Protein AF-T1A1T2-F1 (afdb_monomer)

Foldseek 3Di:
DDDDVVVVVVVVVVVVVVVVVVVVVVVVVVVVVVVVVVLVVVVVVVVVCQVVLVVLVVVLVPDDPPDPVSVVSVVVSVVVVVVVVVQQKDWDDDAFFDDPVQDDDPDDDDDPDDPRTDPDDPGIWMARHPRTD

Solvent-accessible surface area (backbone atoms only — not comparable to full-atom values): 8045 Å² total; per-residue (Å²): 144,74,84,53,72,68,56,54,52,49,52,51,49,51,52,50,52,48,50,51,52,52,49,52,53,46,53,55,49,52,54,50,51,52,51,51,52,52,51,51,56,51,41,57,54,51,53,69,44,46,66,56,50,54,50,49,53,53,52,58,74,72,47,64,70,88,40,72,66,45,50,53,52,52,50,51,51,52,52,52,52,50,53,42,40,76,73,38,44,40,74,54,88,84,75,60,63,69,47,83,91,79,54,82,84,88,79,88,76,94,65,96,64,65,91,60,54,63,88,76,80,92,68,85,44,37,26,40,75,91,45,77,87

Sequence (133 aa):
EEDSPEKEIADLKDRMLRLAAEFDNYKKRVAKDLNASSDKGKAEIIAKLLPVIDEFELAISNMDIKQEHAKGISLIYSNFISTLKSAGLRALEVSGRYDPYKQEILLAEESNEEDGTILEVVRKGYAFNEIIA

Radius of gyration: 26.89 Å; Cα contacts (8 Å, |Δi|>4): 58; chains: 1; bounding box: 67×21×90 Å

InterPro domains:
  IPR000740 GrpE nucleotide exchange factor [PF01025] (6-130)
  IPR000740 GrpE nucleotide exchange factor [PR00773] (17-33)
  IPR000740 GrpE nucleotide exchange factor [PR00773] (45-60)
  IPR000740 GrpE nucleotide exchange factor [PR00773] (95-110)
  IPR000740 GrpE nucleotide exchange factor [PR00773] (121-133)
  IPR000740 GrpE nucleotide exchange factor [PTHR21237] (5-130)
  IPR009012 GrpE nucleotide exchange factor, head [G3DSA:2.30.22.10] (88-132)
  IPR013805 GrpE nucleotide exchange factor, coiled-coil [G3DSA:3.90.20.20] (1-86)
  IPR013805 GrpE nucleotide exchange factor, coiled-coil [SSF58014] (3-88)

Secondary structure (DSSP, 8-state):
----HHHHHHHHHHHHHHHHHHHHHHHHHHHHHHHHHHHHHHHHHHHHHHHHHHHHHHHHHTS-TTSHHHHHHHHHHHHHHHHHHHHTEEEPP--SB--TTT---S-----SSPTTB----SS--EEETTEE-

Mean predicted aligned error: 8.39 Å

Structure (mmCIF, N/CA/C/O backbone):
data_AF-T1A1T2-F1
#
_entry.id   AF-T1A1T2-F1
#
loop_
_atom_site.group_PDB
_atom_site.id
_atom_site.type_symbol
_atom_site.label_atom_id
_atom_site.label_alt_id
_atom_site.label_comp_id
_atom_site.label_asym_id
_atom_site.label_entity_id
_atom_site.label_seq_id
_atom_site.pdbx_PDB_ins_code
_atom_site.Cartn_x
_atom_site.Cartn_y
_atom_site.Cartn_z
_atom_site.occupancy
_atom_site.B_iso_or_equiv
_atom_site.auth_seq_id
_atom_site.auth_comp_id
_atom_site.auth_asym_id
_atom_site.auth_atom_id
_atom_site.pdbx_PDB_model_num
ATOM 1 N N . GLU A 1 1 ? 28.357 -7.219 -59.060 1.00 44.94 1 GLU A N 1
ATOM 2 C CA . GLU A 1 1 ? 28.028 -5.981 -58.324 1.00 44.94 1 GLU A CA 1
ATOM 3 C C . GLU A 1 1 ? 27.802 -6.375 -56.872 1.00 44.94 1 GLU A C 1
ATOM 5 O O . GLU A 1 1 ? 26.676 -6.490 -56.413 1.00 44.94 1 GLU A O 1
ATOM 10 N N . GLU A 1 2 ? 28.895 -6.721 -56.200 1.00 49.88 2 GLU A N 1
ATOM 11 C CA . GLU A 1 2 ? 28.928 -7.227 -54.825 1.00 49.88 2 GLU A CA 1
ATOM 12 C C . GLU A 1 2 ? 29.619 -6.165 -53.963 1.00 49.88 2 GLU A C 1
ATOM 14 O O . GLU A 1 2 ? 30.566 -5.538 -54.435 1.00 49.88 2 GLU A O 1
ATOM 19 N N . ASP A 1 3 ? 29.067 -5.915 -52.775 1.00 64.12 3 ASP A N 1
ATOM 20 C CA . ASP A 1 3 ? 29.616 -5.136 -51.654 1.00 64.12 3 ASP A CA 1
ATOM 21 C C . ASP A 1 3 ? 30.643 -4.038 -51.985 1.00 64.12 3 ASP A C 1
ATOM 23 O O . ASP A 1 3 ? 31.858 -4.230 -51.935 1.00 64.12 3 ASP A O 1
ATOM 27 N N . SER A 1 4 ? 30.147 -2.816 -52.244 1.00 81.56 4 SER A N 1
ATOM 28 C CA . SER A 1 4 ? 30.992 -1.631 -52.041 1.00 81.56 4 SER A CA 1
ATOM 29 C C . SER A 1 4 ? 31.262 -1.492 -50.535 1.00 81.56 4 SER A C 1
ATOM 31 O O . SER A 1 4 ? 30.299 -1.543 -49.760 1.00 81.56 4 SER A O 1
ATOM 33 N N . PRO A 1 5 ? 32.508 -1.206 -50.113 1.00 82.38 5 PRO A N 1
ATOM 34 C CA . PRO A 1 5 ? 32.843 -0.888 -48.723 1.00 82.38 5 PRO A CA 1
ATOM 35 C C . PRO A 1 5 ? 31.921 0.171 -48.096 1.00 82.38 5 PRO A C 1
ATOM 37 O O . PRO A 1 5 ? 31.671 0.168 -46.895 1.00 82.38 5 PRO A O 1
ATOM 40 N N . GLU A 1 6 ? 31.368 1.078 -48.905 1.00 88.81 6 GLU A N 1
ATOM 41 C CA . GLU A 1 6 ? 30.450 2.125 -48.448 1.00 88.81 6 GLU A CA 1
ATOM 42 C C . GLU A 1 6 ? 29.084 1.567 -48.022 1.00 88.81 6 GLU A C 1
ATOM 44 O O . GLU A 1 6 ? 28.497 2.072 -47.062 1.00 88.81 6 GLU A O 1
ATOM 49 N N . LYS A 1 7 ? 28.590 0.518 -48.701 1.00 90.38 7 LYS A N 1
ATOM 50 C CA . LYS A 1 7 ? 27.348 -0.177 -48.329 1.00 90.38 7 LYS A CA 1
ATOM 51 C C . LYS A 1 7 ? 27.530 -0.966 -47.039 1.00 90.38 7 LYS A C 1
ATOM 53 O O . LYS A 1 7 ? 26.706 -0.825 -46.142 1.00 90.38 7 LYS A O 1
ATOM 58 N N . GLU A 1 8 ? 28.634 -1.699 -46.898 1.00 89.50 8 GLU A N 1
ATOM 59 C CA . GLU A 1 8 ? 28.945 -2.410 -45.651 1.00 89.50 8 GLU A CA 1
ATOM 60 C C . GLU A 1 8 ? 29.049 -1.444 -44.462 1.00 89.50 8 GLU A C 1
ATOM 62 O O . GLU A 1 8 ? 28.485 -1.692 -43.395 1.00 89.50 8 GLU A O 1
ATOM 67 N N . ILE A 1 9 ? 29.712 -0.296 -44.646 1.00 92.12 9 ILE A N 1
ATOM 68 C CA . ILE A 1 9 ? 29.811 0.742 -43.612 1.00 92.12 9 ILE A CA 1
ATOM 69 C C . ILE A 1 9 ? 28.430 1.313 -43.262 1.00 92.12 9 ILE A C 1
ATOM 71 O O . ILE A 1 9 ? 28.161 1.574 -42.086 1.00 92.12 9 ILE A O 1
ATOM 75 N N . ALA A 1 10 ? 27.561 1.540 -44.249 1.00 92.81 10 ALA A N 1
ATOM 76 C CA . ALA A 1 10 ? 26.209 2.042 -44.014 1.00 92.81 10 ALA A CA 1
ATOM 77 C C . ALA A 1 10 ? 25.348 1.027 -43.241 1.00 92.81 10 ALA A C 1
ATOM 79 O O . ALA A 1 10 ? 24.724 1.398 -42.245 1.00 92.81 10 ALA A O 1
ATOM 80 N N . ASP A 1 11 ? 25.390 -0.248 -43.627 1.00 93.56 11 ASP A N 1
ATOM 81 C CA . ASP A 1 11 ? 24.661 -1.330 -42.962 1.00 93.56 11 ASP A CA 1
ATOM 82 C C . ASP A 1 11 ? 25.153 -1.551 -41.527 1.00 93.56 11 ASP A C 1
ATOM 84 O O . ASP A 1 11 ? 24.352 -1.725 -40.604 1.00 93.56 11 ASP A O 1
ATOM 88 N N . LEU A 1 12 ? 26.470 -1.498 -41.302 1.00 94.19 12 LEU A N 1
ATOM 89 C CA . LEU A 1 12 ? 27.044 -1.565 -39.959 1.00 94.19 12 LEU A CA 1
ATOM 90 C C . LEU A 1 12 ? 26.594 -0.379 -39.100 1.00 94.19 12 LEU A C 1
ATOM 92 O O . LEU A 1 12 ? 26.229 -0.580 -37.942 1.00 94.19 12 LEU A O 1
ATOM 96 N N . LYS A 1 13 ? 26.554 0.841 -39.652 1.00 94.25 13 LYS A N 1
ATOM 97 C CA . LYS A 1 13 ? 26.051 2.023 -38.933 1.00 94.25 13 LYS A CA 1
ATOM 98 C C . LYS A 1 13 ? 24.573 1.893 -38.569 1.00 94.25 13 LYS A C 1
ATOM 100 O O . LYS A 1 13 ? 24.227 2.204 -37.431 1.00 94.25 13 LYS A O 1
ATOM 105 N N . ASP A 1 14 ? 23.720 1.409 -39.474 1.00 95.69 14 ASP A N 1
ATOM 106 C CA . ASP A 1 14 ? 22.297 1.176 -39.172 1.00 95.69 14 ASP A CA 1
ATOM 107 C C . ASP A 1 14 ? 22.127 0.132 -38.063 1.00 95.69 14 ASP A C 1
ATOM 109 O O . ASP A 1 14 ? 21.413 0.361 -37.084 1.00 95.69 14 ASP A O 1
ATOM 113 N N . ARG A 1 15 ? 22.863 -0.985 -38.149 1.00 95.12 15 ARG A N 1
ATOM 114 C CA . ARG A 1 15 ? 22.868 -2.017 -37.101 1.00 95.12 15 ARG A CA 1
ATOM 115 C C . ARG A 1 15 ? 23.332 -1.463 -35.760 1.00 95.12 15 ARG A C 1
ATOM 117 O O . ARG A 1 15 ? 22.718 -1.766 -34.741 1.00 95.12 15 ARG A O 1
ATOM 124 N N . MET A 1 16 ? 24.377 -0.634 -35.743 1.00 95.75 16 MET A N 1
ATOM 125 C CA . MET A 1 16 ? 24.867 0.003 -34.518 1.00 95.75 16 MET A CA 1
ATOM 126 C C . MET A 1 16 ? 23.843 0.977 -33.926 1.00 95.75 16 MET A C 1
ATOM 128 O O . MET A 1 16 ? 23.635 0.966 -32.714 1.00 95.75 16 MET A O 1
ATOM 132 N N . LEU A 1 17 ? 23.173 1.784 -34.755 1.00 95.88 17 LEU A N 1
ATOM 133 C CA . LEU A 1 17 ? 22.114 2.695 -34.306 1.00 95.88 17 LEU A CA 1
ATOM 134 C C . LEU A 1 17 ? 20.924 1.928 -33.724 1.00 95.88 17 LEU A C 1
ATOM 136 O O . LEU A 1 17 ? 20.421 2.282 -32.656 1.00 95.88 17 LEU A O 1
ATOM 140 N N . ARG A 1 18 ? 20.510 0.845 -34.386 1.00 96.44 18 ARG A N 1
ATOM 141 C CA . ARG A 1 18 ? 19.435 -0.028 -33.909 1.00 96.44 18 ARG A CA 1
ATOM 142 C C . ARG A 1 18 ? 19.799 -0.702 -32.592 1.00 96.44 18 ARG A C 1
ATOM 144 O O . ARG A 1 18 ? 19.014 -0.645 -31.653 1.00 96.44 18 ARG A O 1
ATOM 151 N N . LEU A 1 19 ? 21.010 -1.250 -32.489 1.00 96.81 19 LEU A N 1
ATOM 152 C CA . LEU A 1 19 ? 21.505 -1.868 -31.260 1.00 96.81 19 LEU A CA 1
ATOM 153 C C . LEU A 1 19 ? 21.581 -0.853 -30.111 1.00 96.81 19 LEU A C 1
ATOM 155 O O . LEU A 1 19 ? 21.215 -1.173 -28.982 1.00 96.81 19 LEU A O 1
ATOM 159 N N . ALA A 1 20 ? 22.002 0.384 -30.386 1.00 96.06 20 ALA A N 1
ATOM 160 C CA . ALA A 1 20 ? 22.011 1.452 -29.391 1.00 96.06 20 ALA A CA 1
ATOM 161 C C . ALA A 1 20 ? 20.592 1.785 -28.895 1.00 96.06 20 ALA A C 1
ATOM 163 O O . ALA A 1 20 ? 20.384 1.938 -27.689 1.00 96.06 20 ALA A O 1
ATOM 164 N N . ALA A 1 21 ? 19.610 1.846 -29.800 1.00 97.12 21 ALA A N 1
ATOM 165 C CA . ALA A 1 21 ? 18.209 2.068 -29.447 1.00 97.12 21 ALA A CA 1
ATOM 166 C C . ALA A 1 21 ? 17.615 0.893 -28.646 1.00 97.12 21 ALA A C 1
ATOM 168 O O . ALA A 1 21 ? 16.949 1.104 -27.631 1.00 97.12 21 ALA A O 1
ATOM 169 N N . GLU A 1 22 ? 17.889 -0.348 -29.052 1.00 97.00 22 GLU A N 1
ATOM 170 C CA . GLU A 1 22 ? 17.480 -1.553 -28.321 1.00 97.00 22 GLU A CA 1
ATOM 171 C C . GLU A 1 22 ? 18.094 -1.599 -26.921 1.00 97.00 22 GLU A C 1
ATOM 173 O O . GLU A 1 22 ? 17.399 -1.910 -25.951 1.00 97.00 22 GLU A O 1
ATOM 178 N N . PHE A 1 23 ? 19.366 -1.221 -26.790 1.00 97.00 23 PHE A N 1
ATOM 179 C CA . PHE A 1 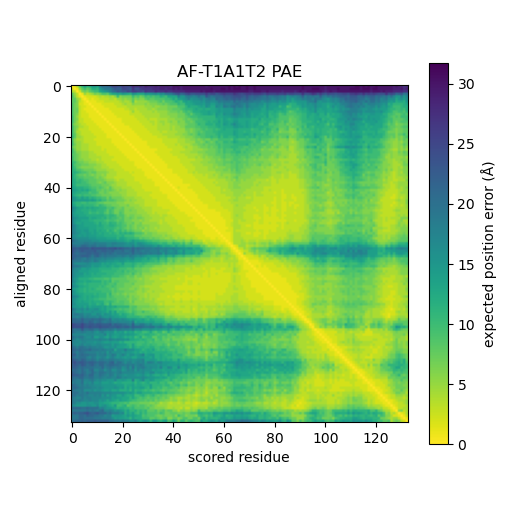23 ? 20.045 -1.144 -25.503 1.00 97.00 23 PHE A CA 1
ATOM 180 C C . PHE A 1 23 ? 19.450 -0.060 -24.597 1.00 97.00 23 PHE A C 1
ATOM 182 O O . PHE A 1 23 ? 19.295 -0.276 -23.393 1.00 97.00 23 PHE A O 1
ATOM 189 N N . ASP A 1 24 ? 19.067 1.096 -25.146 1.00 97.38 24 ASP A N 1
ATOM 190 C CA . ASP A 1 24 ? 18.392 2.135 -24.366 1.00 97.38 24 ASP A CA 1
ATOM 191 C C . ASP A 1 24 ? 17.018 1.680 -23.855 1.00 97.38 24 ASP A C 1
ATOM 193 O O . ASP A 1 24 ? 16.703 1.834 -22.671 1.00 97.38 24 ASP A O 1
ATOM 197 N N . ASN A 1 25 ? 16.240 1.021 -24.716 1.00 97.44 25 ASN A N 1
ATOM 198 C CA . ASN A 1 25 ? 14.962 0.421 -24.339 1.00 97.44 25 ASN A CA 1
ATOM 199 C C . ASN A 1 25 ? 15.133 -0.684 -23.289 1.00 97.44 25 ASN A C 1
ATOM 201 O O . ASN A 1 25 ? 14.361 -0.754 -22.331 1.00 97.44 25 ASN A O 1
ATOM 205 N N . TYR A 1 26 ? 16.161 -1.523 -23.430 1.00 97.12 26 TYR A N 1
ATOM 206 C CA . TYR A 1 26 ? 16.499 -2.551 -22.451 1.00 97.12 26 TYR A CA 1
ATOM 207 C C . TYR A 1 26 ? 16.814 -1.942 -21.083 1.00 97.12 26 TYR A C 1
ATOM 209 O O . TYR A 1 26 ? 16.207 -2.347 -2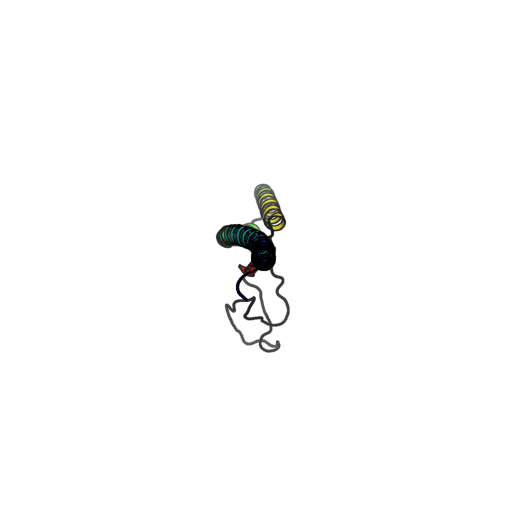0.094 1.00 97.12 26 TYR A O 1
ATOM 217 N N . LYS A 1 27 ? 17.686 -0.926 -21.011 1.00 97.31 27 LYS A N 1
ATOM 218 C CA . LYS A 1 27 ? 18.011 -0.241 -19.746 1.00 97.31 27 LYS A CA 1
ATOM 219 C C . LYS A 1 27 ? 16.766 0.332 -19.067 1.00 97.31 27 LYS A C 1
ATOM 221 O O . LYS A 1 27 ? 16.590 0.145 -17.865 1.00 97.31 27 LYS A O 1
ATOM 226 N N . LYS A 1 28 ? 15.889 0.997 -19.829 1.00 96.50 28 LYS A N 1
ATOM 227 C CA . LYS A 1 28 ? 14.619 1.539 -19.315 1.00 96.50 28 LYS A CA 1
ATOM 228 C C . LYS A 1 28 ? 13.720 0.438 -18.752 1.00 96.50 28 LYS A C 1
ATOM 230 O O . LYS A 1 28 ? 13.158 0.606 -17.672 1.00 96.50 28 LYS A O 1
ATOM 235 N N . ARG A 1 29 ? 13.614 -0.694 -19.456 1.00 96.56 29 ARG A N 1
ATOM 236 C CA . ARG A 1 29 ? 12.837 -1.855 -19.004 1.00 96.56 29 ARG A CA 1
ATOM 237 C C . ARG A 1 29 ? 13.408 -2.452 -17.719 1.00 96.56 29 ARG A C 1
ATOM 239 O O . ARG A 1 29 ? 12.671 -2.591 -16.755 1.00 96.56 29 ARG A O 1
ATOM 246 N N . VAL A 1 30 ? 14.716 -2.699 -17.666 1.00 97.12 30 VAL A N 1
ATOM 247 C CA . VAL A 1 30 ? 15.383 -3.242 -16.471 1.00 97.12 30 VAL A CA 1
ATOM 248 C C . VAL A 1 30 ? 15.186 -2.338 -15.254 1.00 97.12 30 VAL A C 1
ATOM 250 O O . VAL A 1 30 ? 14.890 -2.829 -14.169 1.00 97.12 30 VAL A O 1
ATOM 253 N N . ALA A 1 31 ? 15.296 -1.017 -15.423 1.00 95.00 31 ALA A N 1
ATOM 254 C CA . ALA A 1 31 ? 15.046 -0.075 -14.333 1.00 95.00 31 ALA A CA 1
ATOM 255 C C . ALA A 1 31 ? 13.594 -0.150 -13.824 1.00 95.00 31 ALA A C 1
ATOM 257 O O . ALA A 1 31 ? 13.360 -0.130 -12.616 1.00 95.00 31 ALA A O 1
ATOM 258 N N . LYS A 1 32 ? 12.619 -0.278 -14.734 1.00 94.38 32 LYS A N 1
ATOM 259 C CA . LYS A 1 32 ? 11.207 -0.455 -14.374 1.00 94.38 32 LYS A CA 1
ATOM 260 C C . LYS A 1 32 ? 10.978 -1.768 -13.621 1.00 94.38 32 LYS A C 1
ATOM 262 O O . LYS A 1 32 ? 10.315 -1.755 -12.587 1.00 94.38 32 LYS A O 1
ATOM 267 N N . ASP A 1 33 ? 11.546 -2.866 -14.107 1.00 93.94 33 ASP A N 1
ATOM 268 C CA . ASP A 1 33 ? 11.382 -4.194 -13.509 1.00 93.94 33 ASP A CA 1
ATOM 269 C C . ASP A 1 33 ? 12.013 -4.262 -12.110 1.00 93.94 33 ASP A C 1
ATOM 271 O O . ASP A 1 33 ? 11.427 -4.830 -11.189 1.00 93.94 33 ASP A O 1
ATOM 275 N N . LEU A 1 34 ? 13.167 -3.614 -11.914 1.00 94.81 34 LEU A N 1
ATOM 276 C CA . LEU A 1 34 ? 13.815 -3.511 -10.605 1.00 94.81 34 LEU A CA 1
ATOM 277 C C . LEU A 1 34 ? 12.937 -2.759 -9.594 1.00 94.81 34 LEU A C 1
ATOM 279 O O . LEU A 1 34 ? 12.761 -3.221 -8.465 1.00 94.81 34 LEU A O 1
ATOM 283 N N . ASN A 1 35 ? 12.352 -1.631 -10.005 1.00 90.50 35 ASN A N 1
ATOM 284 C CA . ASN A 1 35 ? 11.437 -0.865 -9.158 1.00 90.50 35 ASN A CA 1
ATOM 285 C C . ASN A 1 35 ? 10.179 -1.676 -8.820 1.00 90.50 35 ASN A C 1
ATOM 287 O O . ASN A 1 35 ? 9.801 -1.757 -7.653 1.00 90.50 35 ASN A O 1
ATOM 291 N N . ALA A 1 36 ? 9.583 -2.344 -9.812 1.00 89.44 36 ALA A N 1
ATOM 292 C CA . ALA A 1 36 ? 8.419 -3.203 -9.604 1.00 89.44 36 ALA A CA 1
ATOM 293 C C . ALA A 1 36 ? 8.722 -4.363 -8.641 1.00 89.44 36 ALA A C 1
ATOM 295 O O . ALA A 1 36 ? 7.922 -4.665 -7.757 1.00 89.44 36 ALA A O 1
ATOM 296 N N . SER A 1 37 ? 9.901 -4.983 -8.759 1.00 91.12 37 SER A N 1
ATOM 297 C CA . SER A 1 37 ? 10.341 -6.031 -7.836 1.00 91.12 37 SER A CA 1
ATOM 298 C C . SER A 1 37 ? 10.534 -5.503 -6.413 1.00 91.12 37 SER A C 1
ATOM 300 O O . SER A 1 37 ? 10.189 -6.196 -5.456 1.00 91.12 37 SER A O 1
ATOM 302 N N . SER A 1 38 ? 11.079 -4.291 -6.259 1.00 90.19 38 SER A N 1
ATOM 303 C CA . SER A 1 38 ? 11.232 -3.651 -4.948 1.00 90.19 38 SER A CA 1
ATOM 304 C C . SER A 1 38 ? 9.875 -3.388 -4.298 1.00 90.19 38 SER A C 1
ATOM 306 O O . SER A 1 38 ? 9.675 -3.727 -3.132 1.00 90.19 38 SER A O 1
ATOM 308 N N . ASP A 1 39 ? 8.927 -2.838 -5.053 1.00 88.06 39 ASP A N 1
ATOM 309 C CA . ASP A 1 39 ? 7.592 -2.531 -4.544 1.00 88.06 39 ASP A CA 1
ATOM 310 C C . ASP A 1 39 ? 6.796 -3.790 -4.208 1.00 88.06 39 ASP A C 1
ATOM 312 O O . ASP A 1 39 ? 6.129 -3.824 -3.176 1.00 88.06 39 ASP A O 1
ATOM 316 N N . LYS A 1 40 ? 6.944 -4.860 -4.996 1.00 89.12 40 LYS A N 1
ATOM 317 C CA . LYS A 1 40 ? 6.367 -6.166 -4.668 1.00 89.12 40 LYS A CA 1
ATOM 318 C C . LYS A 1 40 ? 6.901 -6.707 -3.339 1.00 89.12 40 LYS A C 1
ATOM 320 O O 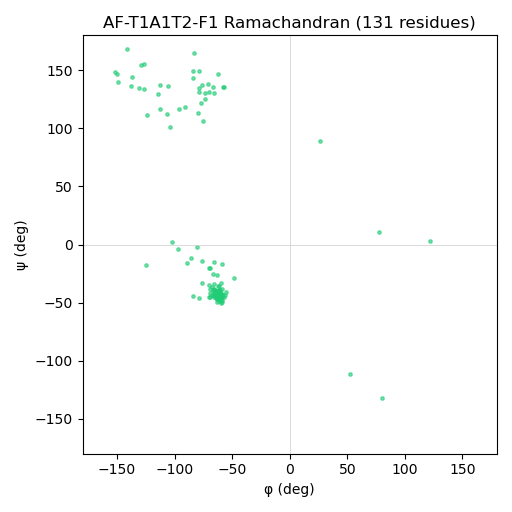. LYS A 1 40 ? 6.115 -7.132 -2.500 1.00 89.12 40 LYS A O 1
ATOM 325 N N . GLY A 1 41 ? 8.214 -6.638 -3.110 1.00 90.06 41 GLY A N 1
ATOM 326 C CA . GLY A 1 41 ? 8.810 -7.074 -1.842 1.00 90.06 41 GLY A CA 1
ATOM 327 C C . GLY A 1 41 ? 8.307 -6.271 -0.636 1.00 90.06 41 GLY A C 1
ATOM 328 O O . GLY A 1 41 ? 8.023 -6.841 0.416 1.00 90.06 41 GLY A O 1
ATOM 329 N N . LYS A 1 42 ? 8.132 -4.950 -0.786 1.00 89.69 42 LYS A N 1
ATOM 330 C CA . LYS A 1 42 ? 7.526 -4.105 0.259 1.00 89.69 42 LYS A CA 1
ATOM 331 C C . LYS A 1 42 ? 6.067 -4.487 0.514 1.00 89.69 42 LYS A C 1
ATOM 333 O O . LYS A 1 42 ? 5.683 -4.622 1.674 1.00 89.69 42 LYS A O 1
ATOM 338 N N . ALA A 1 43 ? 5.284 -4.696 -0.546 1.00 88.00 43 ALA A N 1
ATOM 339 C CA . ALA A 1 43 ? 3.889 -5.116 -0.442 1.00 88.00 43 ALA A CA 1
ATOM 340 C C . ALA A 1 43 ? 3.757 -6.449 0.308 1.00 88.00 43 ALA A C 1
ATOM 342 O O . ALA A 1 43 ? 2.932 -6.555 1.208 1.00 88.00 43 ALA A O 1
ATOM 343 N N . GLU A 1 44 ? 4.616 -7.432 0.018 1.00 89.94 44 GLU A N 1
ATOM 344 C CA . GLU A 1 44 ? 4.629 -8.726 0.715 1.00 89.94 44 GLU A CA 1
ATOM 345 C C . GLU A 1 44 ? 4.904 -8.589 2.220 1.00 89.94 44 GLU A C 1
ATOM 347 O O . GLU A 1 44 ? 4.297 -9.291 3.030 1.00 89.94 44 GLU A O 1
ATOM 352 N N . ILE A 1 45 ? 5.811 -7.691 2.616 1.00 90.50 45 ILE A N 1
ATOM 353 C CA . ILE A 1 45 ? 6.093 -7.427 4.034 1.00 90.50 45 ILE A CA 1
ATOM 354 C C . ILE A 1 45 ? 4.899 -6.736 4.693 1.00 90.50 45 ILE A C 1
ATOM 356 O O . ILE A 1 45 ? 4.495 -7.131 5.783 1.00 90.50 45 ILE A O 1
ATOM 360 N N . ILE A 1 46 ? 4.318 -5.730 4.039 1.00 89.38 46 ILE A N 1
ATOM 361 C CA . ILE A 1 46 ? 3.183 -4.981 4.589 1.00 89.38 46 ILE A CA 1
ATOM 362 C C . ILE A 1 46 ? 1.948 -5.870 4.721 1.00 89.38 46 ILE A C 1
ATOM 364 O O . ILE A 1 46 ? 1.306 -5.831 5.764 1.00 89.38 46 ILE A O 1
ATOM 368 N N . ALA A 1 47 ? 1.674 -6.733 3.740 1.00 87.06 47 ALA A N 1
ATOM 369 C CA . ALA A 1 47 ? 0.597 -7.718 3.807 1.00 87.06 47 ALA A CA 1
ATOM 370 C C . ALA A 1 47 ? 0.720 -8.610 5.056 1.00 87.06 47 ALA A C 1
ATOM 372 O O . ALA A 1 47 ? -0.259 -8.848 5.757 1.00 87.06 47 ALA A O 1
ATOM 373 N N . LYS A 1 48 ? 1.942 -9.036 5.404 1.00 90.38 48 LYS A N 1
ATOM 374 C CA . LYS A 1 48 ? 2.209 -9.815 6.627 1.00 90.38 48 LYS A CA 1
ATOM 375 C C . LYS A 1 48 ? 2.037 -9.016 7.921 1.00 90.38 48 LYS A C 1
ATOM 377 O O . LYS A 1 48 ? 1.888 -9.623 8.977 1.00 90.38 48 LYS A O 1
ATOM 382 N N . LEU A 1 49 ? 2.074 -7.685 7.858 1.00 90.69 49 LEU A N 1
ATOM 383 C CA . LEU A 1 49 ? 1.837 -6.801 9.001 1.00 90.69 49 LEU A CA 1
ATOM 384 C C . LEU A 1 49 ? 0.356 -6.433 9.172 1.00 90.69 49 LEU A C 1
ATOM 386 O O . LEU A 1 49 ? -0.006 -5.972 10.252 1.00 90.69 49 LEU A O 1
ATOM 390 N N . LEU A 1 50 ? -0.502 -6.646 8.165 1.00 88.94 50 LEU A N 1
ATOM 391 C CA . LEU A 1 50 ? -1.934 -6.330 8.259 1.00 88.94 50 LEU A CA 1
ATOM 392 C C . LEU A 1 50 ? -2.636 -7.032 9.436 1.00 88.94 50 LEU A C 1
ATOM 394 O O . LEU A 1 50 ? -3.337 -6.342 10.169 1.00 88.94 50 LEU A O 1
ATOM 398 N N . PRO A 1 51 ? -2.397 -8.328 9.727 1.00 89.56 51 PRO A N 1
ATOM 399 C CA . PRO A 1 51 ? -3.002 -8.965 10.899 1.00 89.56 51 PRO A CA 1
ATOM 400 C C . PRO A 1 51 ? -2.619 -8.280 12.218 1.00 89.56 51 PRO A C 1
ATOM 402 O O . PRO A 1 51 ? -3.430 -8.185 13.129 1.00 89.56 51 PRO A O 1
ATOM 405 N N . VAL A 1 52 ? -1.398 -7.742 12.307 1.00 91.00 52 VAL A N 1
ATOM 406 C CA . VAL A 1 52 ? -0.935 -7.008 13.493 1.00 91.00 52 VAL A CA 1
ATOM 407 C C . VAL A 1 52 ? -1.673 -5.674 13.619 1.00 91.00 52 VAL A C 1
ATOM 409 O O . VAL A 1 52 ? -2.024 -5.267 14.722 1.00 91.00 52 VAL A O 1
ATOM 412 N N . ILE A 1 53 ? -1.937 -4.995 12.498 1.00 89.62 53 ILE A N 1
ATOM 413 C CA . ILE A 1 53 ? -2.771 -3.784 12.470 1.00 89.62 53 ILE A CA 1
ATOM 414 C C . ILE A 1 53 ? -4.178 -4.107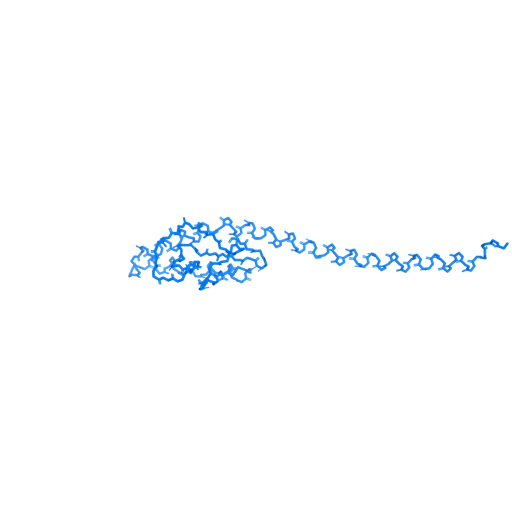 12.976 1.00 89.62 53 ILE A C 1
ATOM 416 O O . ILE A 1 53 ? -4.668 -3.399 13.854 1.00 89.62 53 ILE A O 1
ATOM 420 N N . ASP A 1 54 ? -4.786 -5.187 12.483 1.00 88.25 54 ASP A N 1
ATOM 421 C CA . ASP A 1 54 ? -6.118 -5.624 12.910 1.00 88.25 54 ASP A CA 1
ATOM 422 C C . ASP A 1 54 ? -6.158 -5.913 14.420 1.00 88.25 54 ASP A C 1
ATOM 424 O O . ASP A 1 54 ? -7.075 -5.480 15.119 1.00 88.25 54 ASP A O 1
ATOM 428 N N . GLU A 1 55 ? -5.136 -6.591 14.953 1.00 89.44 55 GLU A N 1
ATOM 429 C CA . GLU A 1 55 ? -4.999 -6.852 16.390 1.00 89.44 55 GLU A CA 1
ATOM 430 C C . GLU A 1 55 ? -4.857 -5.559 17.206 1.00 89.44 55 GLU A C 1
ATOM 432 O O . GLU A 1 55 ? -5.462 -5.440 18.275 1.00 89.44 55 GLU A O 1
ATOM 437 N N . PHE A 1 56 ? -4.110 -4.566 16.708 1.00 90.31 56 PHE A N 1
ATOM 438 C CA . PHE A 1 56 ? -4.030 -3.246 17.339 1.00 90.31 56 PHE A CA 1
ATOM 439 C C . PHE A 1 56 ? -5.386 -2.542 17.353 1.00 90.31 56 PHE A C 1
ATOM 441 O O . PHE A 1 56 ? -5.775 -2.013 18.395 1.00 90.31 56 PHE A O 1
ATOM 448 N N . GLU A 1 57 ? -6.109 -2.529 16.231 1.00 87.88 57 GLU A N 1
ATOM 449 C CA . GLU A 1 57 ? -7.434 -1.907 16.150 1.00 87.88 57 GLU A CA 1
ATOM 450 C C . GLU A 1 57 ? -8.416 -2.579 17.116 1.00 87.88 57 GLU A C 1
ATOM 452 O O . GLU A 1 57 ? -9.103 -1.892 17.879 1.00 87.88 57 GLU A O 1
ATOM 457 N N . LEU A 1 58 ? -8.412 -3.915 17.162 1.00 88.06 58 LEU A N 1
ATOM 458 C CA . LEU A 1 58 ? -9.224 -4.686 18.096 1.00 88.06 58 LEU A CA 1
ATOM 459 C C . LEU A 1 58 ? -8.859 -4.363 19.549 1.00 88.06 58 LEU A C 1
ATOM 461 O O . LEU A 1 58 ? -9.744 -4.075 20.356 1.00 88.06 58 LEU A O 1
ATOM 465 N N . ALA A 1 59 ? -7.573 -4.368 19.898 1.00 88.69 59 ALA A N 1
ATOM 466 C CA . ALA A 1 59 ? -7.125 -4.076 21.254 1.00 88.69 59 ALA A CA 1
ATOM 467 C C . ALA A 1 59 ? -7.510 -2.652 21.684 1.00 88.69 59 ALA A C 1
ATOM 469 O O . ALA A 1 59 ? -8.061 -2.470 22.768 1.00 88.69 59 ALA A O 1
ATOM 470 N N . ILE A 1 60 ? -7.284 -1.653 20.825 1.00 87.81 60 ILE A N 1
ATOM 471 C CA . ILE A 1 60 ? -7.625 -0.249 21.098 1.00 87.81 60 ILE A CA 1
ATOM 472 C C . ILE A 1 60 ? -9.137 -0.078 21.274 1.00 87.81 60 ILE A C 1
ATOM 474 O O . ILE A 1 60 ? -9.554 0.631 22.187 1.00 87.81 60 ILE A O 1
ATOM 478 N N . SER A 1 61 ? -9.958 -0.754 20.461 1.00 86.62 61 SER A N 1
ATOM 479 C CA . SER A 1 61 ? -11.425 -0.679 20.566 1.00 86.62 61 SER A CA 1
ATOM 480 C C . SER A 1 61 ? -11.976 -1.210 21.898 1.00 86.62 61 SER A C 1
ATOM 482 O O . SER A 1 61 ? -13.029 -0.765 22.348 1.00 86.62 61 SER A O 1
ATOM 484 N N . ASN A 1 62 ? -11.244 -2.118 22.552 1.00 86.62 62 ASN A N 1
ATOM 485 C CA . ASN A 1 62 ? -11.620 -2.721 23.831 1.00 86.62 62 ASN A CA 1
ATOM 486 C C . ASN A 1 62 ? -10.959 -2.046 25.050 1.00 86.62 62 ASN A C 1
ATOM 488 O O . ASN A 1 62 ? -11.242 -2.423 26.188 1.00 86.62 62 ASN A O 1
ATOM 492 N N . MET A 1 63 ? -10.068 -1.069 24.850 1.00 86.69 63 MET A N 1
ATOM 493 C CA . MET A 1 63 ? -9.393 -0.372 25.949 1.00 86.69 63 MET A CA 1
ATOM 494 C C . MET A 1 63 ? -10.238 0.768 26.523 1.00 86.69 63 MET A C 1
ATOM 496 O O . MET A 1 63 ? -10.861 1.543 25.800 1.00 86.69 63 MET A O 1
ATOM 500 N N . ASP A 1 64 ? -10.163 0.954 27.845 1.00 84.88 64 ASP A N 1
ATOM 501 C CA . ASP A 1 64 ? -10.663 2.174 28.480 1.00 84.88 64 ASP A CA 1
ATOM 502 C C . ASP A 1 64 ? -9.687 3.336 28.231 1.00 84.88 64 ASP A C 1
ATOM 504 O O . ASP A 1 64 ? -8.617 3.432 28.840 1.00 84.88 64 ASP A O 1
ATOM 508 N N . ILE A 1 65 ? -10.086 4.252 27.346 1.00 75.00 65 ILE A N 1
ATOM 509 C CA . ILE A 1 65 ? -9.326 5.443 26.925 1.00 75.00 65 ILE A CA 1
ATOM 510 C C . ILE A 1 65 ? -8.989 6.375 28.107 1.00 75.00 65 ILE A C 1
ATOM 512 O O . ILE A 1 65 ? -8.094 7.223 28.009 1.00 75.00 65 ILE A O 1
ATOM 516 N N . LYS A 1 66 ? -9.673 6.232 29.252 1.00 77.25 66 LYS A N 1
ATOM 517 C CA . LYS A 1 66 ? -9.359 6.991 30.471 1.00 77.25 66 LYS A CA 1
ATOM 518 C C . LYS A 1 66 ? -8.035 6.568 31.107 1.00 77.25 66 LYS A C 1
ATOM 520 O O . LYS A 1 66 ? -7.467 7.357 31.861 1.00 77.25 66 LYS A O 1
ATOM 525 N N . GLN A 1 67 ? -7.525 5.377 30.794 1.00 84.50 67 GLN A N 1
ATOM 526 C CA . GLN A 1 67 ? -6.226 4.924 31.277 1.00 84.50 67 GLN A CA 1
ATOM 527 C C . GLN A 1 67 ? -5.085 5.545 30.463 1.00 84.50 67 GLN A C 1
ATOM 529 O O . GLN A 1 67 ? -5.104 5.576 29.233 1.00 84.50 67 GLN A O 1
ATOM 534 N N . GLU A 1 68 ? -4.049 6.023 31.149 1.00 81.94 68 GLU A N 1
ATOM 535 C CA . GLU A 1 68 ? -2.918 6.718 30.522 1.00 81.94 68 GLU A CA 1
ATOM 536 C C . GLU A 1 68 ? -2.156 5.825 29.525 1.00 81.94 68 GLU A C 1
ATOM 538 O O . GLU A 1 68 ? -1.775 6.273 28.441 1.00 81.94 68 GLU A O 1
ATOM 543 N N . HIS A 1 69 ? -2.039 4.528 29.823 1.00 82.50 69 HIS A N 1
ATOM 544 C CA . HIS A 1 69 ? -1.426 3.547 28.925 1.00 82.50 69 HIS A CA 1
ATOM 545 C C . HIS A 1 69 ? -2.185 3.391 27.595 1.00 82.50 69 HIS A C 1
ATOM 547 O O . HIS A 1 69 ? -1.550 3.262 26.548 1.00 82.50 69 HIS A O 1
ATOM 553 N N . ALA A 1 70 ? -3.522 3.485 27.599 1.00 86.12 70 ALA A N 1
ATOM 554 C CA . ALA A 1 70 ? -4.338 3.378 26.385 1.00 86.12 70 ALA A CA 1
ATOM 555 C C . ALA A 1 70 ? -4.081 4.543 25.411 1.00 86.12 70 ALA A C 1
ATOM 557 O O . ALA A 1 70 ? -4.059 4.353 24.191 1.00 86.12 70 ALA A O 1
ATOM 558 N N . LYS A 1 71 ? -3.797 5.742 25.941 1.00 85.69 71 LYS A N 1
ATOM 559 C CA . LYS A 1 71 ? -3.395 6.904 25.132 1.00 85.69 71 LYS A CA 1
ATOM 560 C C . LYS A 1 71 ? -2.026 6.699 24.490 1.00 85.69 71 LYS A C 1
ATOM 562 O O . LYS A 1 71 ? -1.861 6.997 23.309 1.00 85.69 71 LYS A O 1
ATOM 567 N N . GLY A 1 72 ? -1.064 6.164 25.244 1.00 88.88 72 GLY A N 1
ATOM 568 C CA . GLY A 1 72 ? 0.267 5.842 24.723 1.00 88.88 72 GLY A CA 1
ATOM 569 C C . GLY A 1 72 ? 0.210 4.827 23.579 1.00 88.88 72 GLY A C 1
ATOM 570 O O . GLY A 1 72 ? 0.801 5.052 22.525 1.00 88.88 72 GLY A O 1
ATOM 571 N N . ILE A 1 73 ? -0.571 3.756 23.748 1.00 89.56 73 ILE A N 1
ATOM 572 C CA . ILE A 1 73 ? -0.772 2.724 22.718 1.00 89.56 73 ILE A CA 1
ATOM 573 C C . ILE A 1 73 ? -1.446 3.314 21.474 1.00 89.56 73 ILE A C 1
ATOM 575 O O . ILE A 1 73 ? -0.971 3.094 20.361 1.00 89.56 73 ILE A O 1
ATOM 579 N N . SER A 1 74 ? -2.485 4.135 21.651 1.00 89.12 74 SER A N 1
ATOM 580 C CA . SER A 1 74 ? -3.146 4.835 20.539 1.00 89.12 74 SER A CA 1
ATOM 581 C C . SER A 1 74 ? -2.184 5.737 19.754 1.00 89.12 74 SER A C 1
ATOM 583 O O . SER A 1 74 ? -2.256 5.805 18.526 1.00 89.12 74 SER A O 1
ATOM 585 N N . LEU A 1 75 ? -1.251 6.410 20.437 1.00 91.06 75 LEU A N 1
ATOM 586 C CA . LEU A 1 75 ? -0.248 7.254 19.785 1.00 91.06 75 LEU A CA 1
ATOM 587 C C . LEU A 1 75 ? 0.764 6.425 18.983 1.00 91.06 75 LEU A C 1
ATOM 589 O O . LEU A 1 75 ? 1.100 6.794 17.857 1.00 91.06 75 LEU A O 1
ATOM 593 N N . ILE A 1 76 ? 1.223 5.298 19.536 1.00 92.31 76 ILE A N 1
ATOM 594 C CA . ILE A 1 76 ? 2.113 4.360 18.836 1.00 92.31 76 ILE A CA 1
ATOM 595 C C . ILE A 1 76 ? 1.424 3.829 17.577 1.00 92.31 76 ILE A C 1
ATOM 597 O O . ILE A 1 76 ? 2.022 3.861 16.503 1.00 92.31 76 ILE A O 1
ATOM 601 N N . TYR A 1 77 ? 0.160 3.416 17.693 1.00 92.62 77 TYR A N 1
ATOM 602 C CA . TYR A 1 77 ? -0.638 2.953 16.562 1.00 92.62 77 TYR A CA 1
ATOM 603 C C . TYR A 1 77 ? -0.772 4.026 15.474 1.00 92.62 77 TYR A C 1
ATOM 605 O O . TYR A 1 77 ? -0.499 3.767 14.303 1.00 92.62 77 TYR A O 1
ATOM 613 N N . SER A 1 78 ? -1.111 5.259 15.859 1.00 92.44 78 SER A N 1
ATOM 614 C CA . SER A 1 78 ? -1.225 6.384 14.923 1.00 92.44 78 SER A CA 1
ATOM 615 C C . SER A 1 78 ? 0.087 6.652 14.176 1.00 92.44 78 SER A C 1
ATOM 617 O O . SER A 1 78 ? 0.094 6.784 12.948 1.00 92.44 78 SER A O 1
ATOM 619 N N . ASN A 1 79 ? 1.215 6.657 14.894 1.00 94.50 79 ASN A N 1
ATOM 620 C CA . ASN A 1 79 ? 2.536 6.821 14.290 1.00 94.50 79 ASN A CA 1
ATOM 621 C C . ASN A 1 79 ? 2.867 5.669 13.337 1.00 94.50 79 ASN A C 1
ATOM 623 O O . ASN A 1 79 ? 3.319 5.921 12.223 1.00 94.50 79 ASN A O 1
ATOM 627 N N . PHE A 1 80 ? 2.588 4.427 13.736 1.00 93.06 80 PHE A N 1
ATOM 628 C CA . PHE A 1 80 ? 2.815 3.243 12.911 1.00 93.06 80 PHE A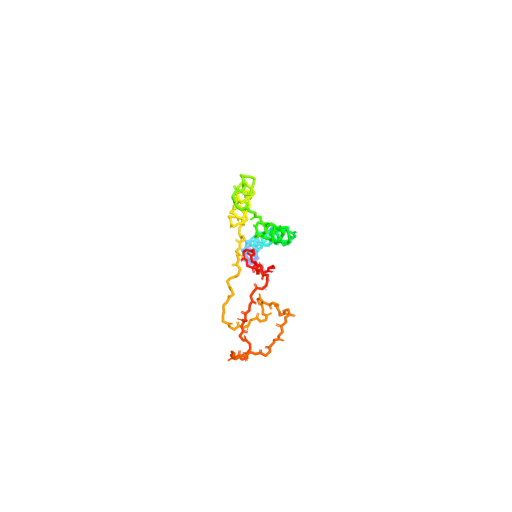 CA 1
ATOM 629 C C . PHE A 1 80 ? 2.033 3.309 11.593 1.00 93.06 80 PHE A C 1
ATOM 631 O O . PHE A 1 80 ? 2.618 3.185 10.516 1.00 93.06 80 PHE A O 1
ATOM 638 N N . ILE A 1 81 ? 0.733 3.608 11.657 1.00 91.62 81 ILE A N 1
ATOM 639 C CA . ILE A 1 81 ? -0.104 3.775 10.463 1.00 91.62 81 ILE A CA 1
ATOM 640 C C . ILE A 1 81 ? 0.377 4.943 9.599 1.00 91.62 81 ILE A C 1
ATOM 642 O O . ILE A 1 81 ? 0.403 4.824 8.375 1.00 91.62 81 ILE A O 1
ATOM 646 N N . 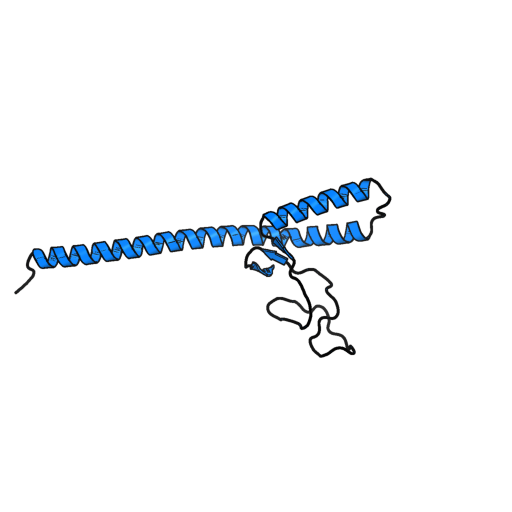SER A 1 82 ? 0.788 6.062 10.199 1.00 92.75 82 SER A N 1
ATOM 647 C CA . SER A 1 82 ? 1.349 7.203 9.463 1.00 92.75 82 SER A CA 1
ATOM 648 C C . SER A 1 82 ? 2.630 6.827 8.705 1.00 92.75 82 SER A C 1
ATOM 650 O O . SER A 1 82 ? 2.792 7.179 7.531 1.00 92.75 82 SER A O 1
ATOM 652 N N . THR A 1 83 ? 3.513 6.039 9.326 1.00 92.31 83 THR A N 1
ATOM 653 C CA . THR A 1 83 ? 4.721 5.505 8.681 1.00 92.31 83 THR A CA 1
ATOM 654 C C . THR A 1 83 ? 4.379 4.582 7.512 1.00 92.31 83 THR A C 1
ATOM 656 O O . THR A 1 83 ? 4.958 4.708 6.436 1.00 92.31 83 THR A O 1
ATOM 659 N N . LEU A 1 84 ? 3.400 3.689 7.670 1.00 90.38 84 LEU A N 1
ATOM 660 C CA . LEU A 1 84 ? 2.978 2.811 6.576 1.00 90.38 84 LEU A CA 1
ATOM 661 C C . LEU A 1 84 ? 2.322 3.592 5.428 1.00 90.38 84 LEU A C 1
ATOM 663 O O . LEU A 1 84 ? 2.602 3.320 4.260 1.00 90.38 84 LEU A O 1
ATOM 667 N N . LYS A 1 85 ? 1.508 4.607 5.740 1.00 90.00 85 LYS A N 1
ATOM 668 C CA . LYS A 1 85 ? 0.898 5.494 4.736 1.00 90.00 85 LYS A CA 1
ATOM 669 C C . LYS A 1 85 ? 1.943 6.242 3.919 1.00 90.00 85 LYS A C 1
ATOM 671 O O . LYS A 1 85 ? 1.863 6.275 2.695 1.00 90.00 85 LYS A O 1
ATOM 676 N N . SER A 1 86 ? 2.952 6.796 4.587 1.00 88.94 86 SER A N 1
ATOM 677 C CA . SER A 1 86 ? 4.071 7.472 3.920 1.00 88.94 86 SER A CA 1
ATOM 678 C C . SER A 1 86 ? 4.950 6.514 3.105 1.00 88.94 86 SER A C 1
ATOM 680 O O . SER A 1 86 ? 5.540 6.941 2.116 1.00 88.94 86 SER A O 1
ATOM 682 N N . ALA A 1 87 ? 4.980 5.222 3.447 1.00 86.50 87 ALA A N 1
ATOM 683 C CA . ALA A 1 87 ? 5.637 4.191 2.644 1.00 86.50 87 ALA A CA 1
ATOM 684 C C . ALA A 1 87 ? 4.847 3.769 1.388 1.00 86.50 87 ALA A C 1
ATOM 686 O O . ALA A 1 87 ? 5.431 3.126 0.517 1.00 86.50 87 ALA A O 1
ATOM 687 N N . GLY A 1 88 ? 3.559 4.121 1.278 1.00 86.25 88 GLY A N 1
ATOM 688 C CA . GLY A 1 88 ? 2.707 3.805 0.122 1.00 86.25 88 GLY A CA 1
ATOM 689 C C . GLY A 1 88 ? 1.447 2.992 0.438 1.00 86.25 88 GLY A C 1
ATOM 690 O O . GLY A 1 88 ? 0.707 2.653 -0.488 1.00 86.25 88 GLY A O 1
ATOM 691 N N . LEU A 1 89 ? 1.178 2.685 1.715 1.00 89.56 89 LEU A N 1
ATOM 692 C CA . LEU A 1 89 ? -0.042 1.994 2.138 1.00 89.56 89 LEU A CA 1
ATOM 693 C C . LEU A 1 89 ? -1.260 2.927 2.077 1.00 89.56 89 LEU A C 1
ATOM 695 O O . LEU A 1 89 ? -1.266 4.021 2.640 1.00 89.56 89 LEU A O 1
ATOM 699 N N . ARG A 1 90 ? -2.338 2.470 1.454 1.00 86.25 90 ARG A N 1
ATOM 700 C CA . ARG A 1 90 ? -3.638 3.140 1.418 1.00 86.25 90 ARG A CA 1
ATOM 701 C C . ARG A 1 90 ? -4.709 2.167 1.883 1.00 86.25 90 ARG A C 1
ATOM 703 O O . ARG A 1 90 ? -4.723 1.024 1.448 1.00 86.25 90 ARG A O 1
ATOM 710 N N . ALA A 1 91 ? -5.594 2.617 2.764 1.00 84.50 91 ALA A N 1
ATOM 711 C CA . ALA A 1 91 ? -6.810 1.868 3.049 1.00 84.50 91 ALA A CA 1
ATOM 712 C C . ALA A 1 91 ? -7.733 1.975 1.830 1.00 84.50 91 ALA A C 1
ATOM 714 O O . ALA A 1 91 ? -7.836 3.047 1.226 1.00 84.50 91 ALA A O 1
ATOM 715 N N . LEU A 1 92 ? -8.370 0.873 1.457 1.00 83.81 92 LEU A N 1
ATOM 716 C CA . LEU A 1 92 ? -9.380 0.868 0.413 1.00 83.81 92 LEU A CA 1
ATOM 717 C C . LEU A 1 92 ? -10.677 1.426 0.990 1.00 83.81 92 LEU A C 1
ATOM 719 O O . LEU A 1 92 ? -11.207 0.908 1.972 1.00 83.81 92 LEU A O 1
ATOM 723 N N . GLU A 1 93 ? -11.181 2.495 0.382 1.00 76.69 93 GLU A N 1
ATOM 724 C CA . GLU A 1 93 ? -12.526 2.969 0.677 1.00 76.69 93 GLU A CA 1
ATOM 725 C C . GLU A 1 93 ? -13.531 2.011 0.048 1.00 76.69 93 GLU A C 1
ATOM 727 O O . GLU A 1 93 ? -13.490 1.725 -1.151 1.00 76.69 93 GLU A O 1
ATOM 732 N N . VAL A 1 94 ? -14.430 1.502 0.880 1.00 79.50 94 VAL A N 1
ATOM 733 C CA . VAL A 1 94 ? -15.486 0.589 0.470 1.00 79.50 94 VAL A CA 1
ATOM 734 C C . VAL A 1 94 ? -16.809 1.320 0.645 1.00 79.50 94 VAL A C 1
ATOM 736 O O . VAL A 1 94 ? -17.160 1.721 1.751 1.00 79.50 94 VAL A O 1
ATOM 739 N N . SER A 1 95 ? -17.522 1.536 -0.458 1.00 72.31 95 SER A N 1
ATOM 740 C CA . SER A 1 95 ? -18.876 2.091 -0.442 1.00 72.31 95 SER A CA 1
ATOM 741 C C . SER A 1 95 ? -19.668 1.609 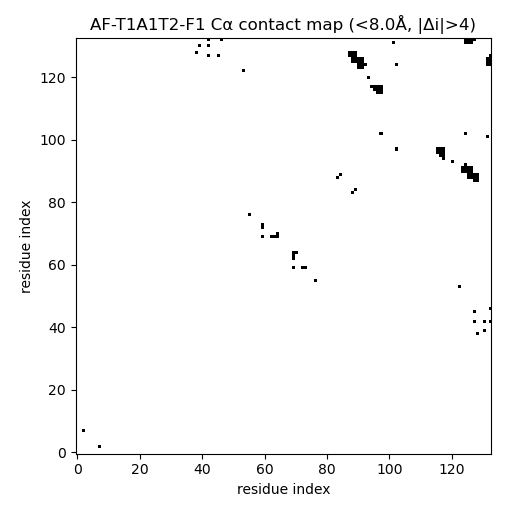-1.655 1.00 72.31 95 SER A C 1
ATOM 743 O O . SER A 1 95 ? -19.104 1.378 -2.725 1.00 72.31 95 SER A O 1
ATOM 745 N N . GLY A 1 96 ? -20.983 1.468 -1.484 1.00 81.19 96 GLY A N 1
ATOM 746 C CA . GLY A 1 96 ? -21.899 1.102 -2.559 1.00 81.19 96 GLY A CA 1
ATOM 747 C C . GLY A 1 96 ? -21.918 -0.397 -2.860 1.00 81.19 96 GLY A C 1
ATOM 748 O O . GLY A 1 96 ? -22.085 -1.218 -1.959 1.00 81.19 96 GLY A O 1
ATOM 749 N N . ARG A 1 97 ? -21.813 -0.740 -4.147 1.00 84.56 97 ARG A N 1
ATOM 750 C CA . ARG A 1 97 ? -21.920 -2.119 -4.637 1.00 84.56 97 ARG A CA 1
ATOM 751 C C . ARG A 1 97 ? -20.605 -2.884 -4.534 1.00 84.56 97 ARG A C 1
ATOM 753 O O . ARG A 1 97 ? -19.524 -2.318 -4.688 1.00 84.56 97 ARG A O 1
ATOM 760 N N . TYR A 1 98 ? -20.748 -4.187 -4.343 1.00 85.50 98 TYR A N 1
ATOM 761 C CA . TYR A 1 98 ? -19.671 -5.157 -4.333 1.00 85.50 98 TYR A CA 1
ATOM 762 C C . TYR A 1 98 ? -18.873 -5.161 -5.651 1.00 85.50 98 TYR A C 1
ATOM 764 O O . TYR A 1 98 ? -19.453 -5.161 -6.739 1.00 85.50 98 TYR A O 1
ATOM 772 N N . ASP A 1 99 ? -17.543 -5.206 -5.546 1.00 84.44 99 ASP A N 1
ATOM 773 C CA . ASP A 1 99 ? -16.605 -5.373 -6.662 1.00 84.44 99 ASP A CA 1
ATOM 774 C C . ASP A 1 99 ? -15.698 -6.600 -6.416 1.00 84.44 99 ASP A C 1
ATOM 776 O O . ASP A 1 99 ? -14.816 -6.541 -5.550 1.00 84.44 99 ASP A O 1
ATOM 780 N N . PRO A 1 100 ? -15.843 -7.692 -7.194 1.00 84.75 100 PRO A N 1
ATOM 781 C CA . PRO A 1 100 ? -15.084 -8.927 -6.990 1.00 84.75 100 PRO A CA 1
ATOM 782 C C . PRO A 1 100 ? -13.579 -8.795 -7.223 1.00 84.75 100 PRO A C 1
ATOM 784 O O . PRO A 1 100 ? -12.822 -9.669 -6.810 1.00 84.75 100 PRO A O 1
ATOM 787 N N . TYR A 1 101 ? -13.116 -7.719 -7.864 1.00 82.00 101 TYR A N 1
ATOM 788 C CA . TYR A 1 101 ? -11.685 -7.476 -8.056 1.00 82.00 101 TYR A CA 1
ATOM 789 C C . TYR A 1 101 ? -11.028 -6.763 -6.872 1.00 82.00 101 TYR A C 1
ATOM 791 O O . TYR A 1 101 ? -9.802 -6.658 -6.832 1.00 82.00 101 TYR A O 1
ATOM 799 N N . LYS A 1 102 ? -11.821 -6.237 -5.933 1.00 79.06 102 LYS A N 1
ATOM 800 C CA . LYS A 1 102 ? -11.328 -5.428 -4.807 1.00 79.06 102 LYS A CA 1
ATOM 801 C C . LYS A 1 102 ? -11.759 -5.950 -3.443 1.00 79.06 102 LYS A C 1
ATOM 803 O O . LYS A 1 102 ? -11.210 -5.501 -2.442 1.00 79.06 102 LYS A O 1
ATOM 808 N N . GLN A 1 103 ? -12.775 -6.807 -3.393 1.00 84.38 103 GLN A N 1
ATOM 809 C CA . GLN A 1 103 ? -13.466 -7.164 -2.160 1.00 84.38 103 GLN A CA 1
ATOM 810 C C . GLN A 1 103 ? -13.723 -8.668 -2.089 1.00 84.38 103 GLN A C 1
ATOM 812 O O . GLN A 1 103 ? -14.054 -9.321 -3.082 1.00 84.38 103 GLN A O 1
ATOM 817 N N . GLU A 1 104 ? -13.634 -9.195 -0.876 1.00 84.19 104 GLU A N 1
ATOM 818 C CA . GLU A 1 104 ? -13.988 -10.569 -0.543 1.00 84.19 104 GLU A CA 1
ATOM 819 C C . GLU A 1 104 ? -15.315 -10.582 0.225 1.00 84.19 104 GLU A C 1
ATOM 821 O O . GLU A 1 104 ? -15.538 -9.746 1.104 1.00 84.19 104 GLU A O 1
ATOM 826 N N . ILE A 1 105 ? -16.207 -11.516 -0.117 1.00 86.25 105 ILE A N 1
ATOM 827 C CA . ILE A 1 105 ? -17.480 -11.700 0.589 1.00 86.25 105 ILE A CA 1
ATOM 828 C C . ILE A 1 105 ? -17.261 -12.711 1.706 1.00 86.25 105 ILE A C 1
ATOM 830 O O . ILE A 1 105 ? -16.961 -13.873 1.440 1.00 86.25 105 ILE A O 1
ATOM 834 N N . LEU A 1 106 ? -17.467 -12.279 2.948 1.00 86.50 106 LEU A N 1
ATOM 835 C CA . LEU A 1 106 ? -17.476 -13.182 4.098 1.00 86.50 106 LEU A CA 1
ATOM 836 C C . LEU A 1 106 ? -18.846 -13.845 4.282 1.00 86.50 106 LEU A C 1
ATOM 838 O O . LEU A 1 106 ? -18.931 -15.044 4.538 1.00 86.50 106 LEU A O 1
ATOM 842 N N . LEU A 1 107 ? -19.913 -13.052 4.161 1.00 88.38 107 LEU A N 1
ATOM 843 C CA . LEU A 1 107 ? -21.285 -13.479 4.391 1.00 88.38 107 LEU A CA 1
ATOM 844 C C . LEU A 1 107 ? -22.234 -12.690 3.486 1.00 88.38 107 LEU A C 1
ATOM 846 O O . LEU A 1 107 ? -22.054 -11.489 3.292 1.00 88.38 107 LEU A O 1
ATOM 850 N N . ALA A 1 108 ? -23.237 -13.379 2.948 1.00 88.31 108 ALA A N 1
ATOM 851 C CA . ALA A 1 108 ? -24.366 -12.770 2.261 1.00 88.31 108 ALA A CA 1
ATOM 852 C C . ALA A 1 108 ? -25.629 -13.048 3.081 1.00 88.31 108 ALA A C 1
ATOM 854 O O . ALA A 1 108 ? -25.879 -14.196 3.453 1.00 88.31 108 ALA A O 1
ATOM 855 N N . GLU A 1 109 ? -26.403 -12.004 3.360 1.00 89.25 109 GLU A N 1
ATOM 856 C CA . GLU A 1 109 ? -27.634 -12.078 4.146 1.00 89.25 109 GLU A CA 1
ATOM 857 C C . GLU A 1 109 ? -28.779 -11.392 3.400 1.00 89.25 109 GLU A C 1
ATOM 859 O O . GLU A 1 109 ? -28.561 -10.500 2.577 1.00 89.25 109 GLU A O 1
ATOM 864 N N . GLU A 1 110 ? -30.012 -11.805 3.694 1.00 88.69 110 GLU A N 1
ATOM 865 C CA . GLU A 1 110 ? -31.190 -11.096 3.203 1.00 88.69 110 GLU A CA 1
ATOM 866 C C . GLU A 1 110 ? -31.253 -9.700 3.831 1.00 88.69 110 GLU A C 1
ATOM 868 O O . GLU A 1 110 ? -31.159 -9.536 5.048 1.00 88.69 110 GLU A O 1
ATOM 873 N N . SER A 1 111 ? -31.439 -8.683 2.994 1.00 89.50 111 SER A N 1
ATOM 874 C CA . SER A 1 111 ? -31.590 -7.301 3.434 1.00 89.50 111 SER A CA 1
ATOM 875 C C . SER A 1 111 ? -32.641 -6.580 2.593 1.00 89.50 111 SER A C 1
ATOM 877 O O . SER A 1 111 ? -33.074 -7.077 1.555 1.00 89.50 111 SER A O 1
ATOM 879 N N . ASN A 1 112 ? -33.048 -5.394 3.046 1.00 90.88 112 ASN A N 1
ATOM 880 C CA . ASN A 1 112 ? -33.937 -4.521 2.275 1.00 90.88 112 ASN A CA 1
ATOM 881 C C . ASN A 1 112 ? -33.193 -3.711 1.195 1.00 90.88 112 ASN A C 1
ATOM 883 O O . ASN A 1 112 ? -33.832 -2.940 0.480 1.00 90.88 112 ASN A O 1
ATOM 887 N N . GLU A 1 113 ? -31.866 -3.842 1.107 1.00 87.56 113 GLU A N 1
ATOM 888 C CA . GLU A 1 113 ? -31.035 -3.146 0.125 1.00 87.56 113 GLU A CA 1
ATOM 889 C C . GLU A 1 113 ? -31.023 -3.881 -1.223 1.00 87.56 113 GLU A C 1
ATOM 891 O O . GLU A 1 113 ? -31.412 -5.046 -1.331 1.00 87.56 113 GLU A O 1
ATOM 896 N N . GLU A 1 114 ? -30.562 -3.201 -2.276 1.00 87.31 114 GLU A N 1
ATOM 897 C CA . GLU A 1 114 ? -30.387 -3.843 -3.580 1.00 87.31 114 GLU A CA 1
ATOM 898 C C . GLU A 1 114 ? -29.362 -4.981 -3.519 1.00 87.31 114 GLU A C 1
ATOM 900 O O . GLU A 1 114 ? -28.343 -4.888 -2.827 1.00 87.31 114 GLU A O 1
ATOM 905 N N . ASP A 1 115 ? -29.586 -6.018 -4.329 1.00 86.50 115 ASP A N 1
ATOM 906 C CA . ASP A 1 115 ? -28.664 -7.143 -4.440 1.00 86.50 115 ASP A CA 1
ATOM 907 C C . ASP A 1 115 ? -27.250 -6.684 -4.842 1.00 86.50 115 ASP A C 1
ATOM 909 O O . ASP A 1 115 ? -27.059 -5.838 -5.728 1.00 86.50 115 ASP A O 1
ATOM 913 N N . GLY A 1 116 ? -26.250 -7.236 -4.156 1.00 84.75 116 GLY A N 1
ATOM 914 C CA . GLY A 1 116 ? -24.850 -6.834 -4.285 1.00 84.75 116 GLY A CA 1
ATOM 915 C C . GLY A 1 116 ? -24.468 -5.537 -3.559 1.00 84.75 116 GLY A C 1
ATOM 916 O O . GLY A 1 116 ? -23.367 -5.035 -3.792 1.00 84.75 116 GLY A O 1
ATOM 917 N N . THR A 1 117 ? -25.323 -4.976 -2.699 1.00 89.75 117 THR A N 1
ATOM 918 C CA . THR A 1 117 ? -24.957 -3.850 -1.820 1.00 89.75 117 THR A CA 1
ATOM 919 C C . THR A 1 117 ? -24.108 -4.324 -0.644 1.00 89.75 117 THR A C 1
ATOM 921 O O . THR A 1 117 ? -24.384 -5.352 -0.030 1.00 89.75 117 THR A O 1
ATOM 924 N N . ILE A 1 118 ? -23.063 -3.564 -0.314 1.00 87.31 118 ILE A N 1
ATOM 925 C CA . ILE A 1 118 ? -22.196 -3.863 0.827 1.00 87.31 118 ILE A CA 1
ATOM 926 C C . ILE A 1 118 ? -22.885 -3.388 2.106 1.00 87.31 118 ILE A C 1
ATOM 928 O O . ILE A 1 118 ? -23.057 -2.187 2.307 1.00 87.31 118 ILE A O 1
ATOM 932 N N . LEU A 1 119 ? -23.260 -4.336 2.965 1.00 88.31 119 LEU A N 1
ATOM 933 C CA . LEU A 1 119 ? -23.945 -4.058 4.231 1.00 88.31 119 LEU A CA 1
ATOM 934 C C . LEU A 1 119 ? -22.974 -3.588 5.320 1.00 88.31 119 LEU A C 1
ATOM 936 O O . LEU A 1 119 ? -23.233 -2.603 6.008 1.00 88.31 119 LEU A O 1
ATOM 940 N N . GLU A 1 120 ? -21.839 -4.275 5.458 1.00 87.31 120 GLU A N 1
ATOM 941 C CA . GLU A 1 120 ? -20.840 -3.993 6.486 1.00 87.31 120 GLU A CA 1
ATOM 942 C C . GLU A 1 120 ? -19.428 -4.356 6.007 1.00 87.31 120 GLU A C 1
ATOM 944 O O . GLU A 1 120 ? -19.223 -5.316 5.263 1.00 87.31 120 GLU A O 1
ATOM 949 N N . VAL A 1 121 ? -18.436 -3.588 6.468 1.00 85.25 121 VAL A N 1
ATOM 950 C CA . VAL A 1 121 ? -17.012 -3.873 6.265 1.00 85.25 121 VAL A CA 1
ATOM 951 C C . VAL A 1 121 ? -16.432 -4.430 7.559 1.00 85.25 121 VAL A C 1
ATOM 953 O O . VAL A 1 121 ? -16.113 -3.680 8.478 1.00 85.25 121 VAL A O 1
ATOM 956 N N . VAL A 1 122 ? -16.267 -5.751 7.612 1.00 82.19 122 VAL A N 1
ATOM 957 C CA . VAL A 1 122 ? -15.760 -6.458 8.803 1.00 82.19 122 VAL A CA 1
ATOM 958 C C . VAL A 1 122 ? -14.243 -6.299 8.962 1.00 82.19 122 VAL A C 1
ATOM 960 O O . VAL A 1 122 ? -13.728 -6.236 10.076 1.00 82.19 122 VAL A O 1
ATOM 963 N N . ARG A 1 123 ? -13.512 -6.212 7.843 1.00 80.62 123 ARG A N 1
ATOM 964 C CA . ARG A 1 123 ? -12.065 -5.969 7.806 1.00 80.62 123 ARG A CA 1
ATOM 965 C C . ARG A 1 123 ? -11.741 -4.968 6.706 1.00 80.62 123 ARG A C 1
ATOM 967 O O . ARG A 1 123 ? -12.269 -5.060 5.599 1.00 80.62 123 ARG A O 1
ATOM 974 N N . LYS A 1 124 ? -10.865 -4.009 7.007 1.00 84.19 124 LYS A N 1
ATOM 975 C CA . LYS A 1 124 ? -10.401 -3.026 6.024 1.00 84.19 124 LYS A CA 1
ATOM 976 C C . LYS A 1 124 ? -9.508 -3.711 4.991 1.00 84.19 124 LYS A C 1
ATOM 978 O O . LYS A 1 124 ? -8.568 -4.410 5.356 1.00 84.19 124 LYS A O 1
ATOM 983 N N . GLY A 1 125 ? -9.780 -3.467 3.713 1.00 83.75 125 GLY A N 1
ATOM 984 C CA . GLY A 1 125 ? -8.851 -3.803 2.636 1.00 83.75 125 GLY A CA 1
ATOM 985 C C . GLY A 1 125 ? -7.744 -2.757 2.535 1.00 83.75 125 GLY A C 1
ATOM 986 O O . GLY A 1 125 ? -7.972 -1.575 2.823 1.00 83.75 125 GLY A O 1
ATOM 987 N N . TYR A 1 126 ? -6.555 -3.164 2.100 1.00 84.88 126 TYR A N 1
ATOM 988 C CA . TYR A 1 126 ? -5.433 -2.253 1.920 1.00 84.88 126 TYR A CA 1
ATOM 989 C C . TYR A 1 126 ? -4.850 -2.375 0.511 1.00 84.88 126 TYR A C 1
ATOM 991 O O . TYR A 1 126 ? -4.966 -3.3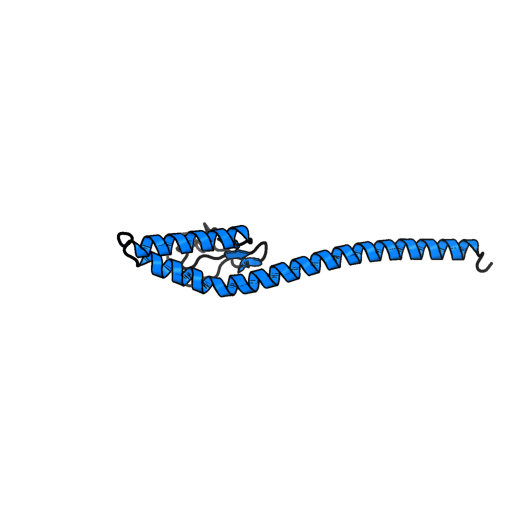80 -0.177 1.00 84.88 126 TYR A O 1
ATOM 999 N N . ALA A 1 127 ? -4.211 -1.312 0.048 1.00 83.62 127 ALA A N 1
ATOM 1000 C CA . ALA A 1 127 ? -3.437 -1.314 -1.179 1.00 83.62 127 ALA A CA 1
ATOM 1001 C C . ALA A 1 127 ? -2.074 -0.693 -0.912 1.00 83.62 127 ALA A C 1
ATOM 1003 O O . ALA A 1 127 ? -1.968 0.364 -0.291 1.00 83.62 127 ALA A O 1
ATOM 1004 N N . PHE A 1 128 ? -1.026 -1.333 -1.406 1.00 83.38 128 PHE A N 1
ATOM 1005 C CA . PHE A 1 128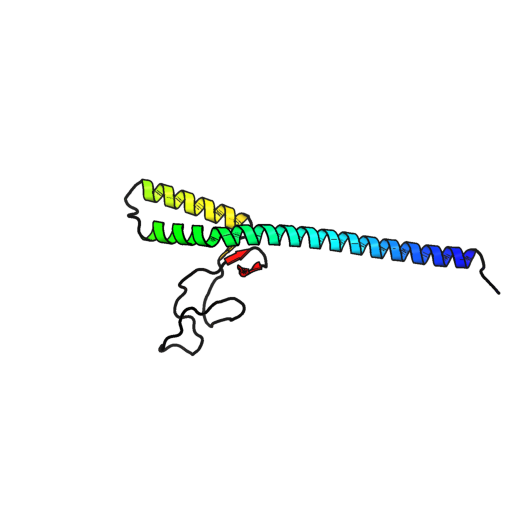 ? 0.316 -0.786 -1.435 1.00 83.38 128 PHE A CA 1
ATOM 1006 C C . PHE A 1 128 ? 0.663 -0.387 -2.868 1.00 83.38 128 PHE A C 1
ATOM 1008 O O . PHE A 1 128 ? 0.798 -1.241 -3.743 1.00 83.38 128 PHE A O 1
ATOM 1015 N N . ASN A 1 129 ? 0.808 0.913 -3.126 1.00 78.75 129 ASN A N 1
ATOM 1016 C CA . ASN A 1 129 ? 0.937 1.446 -4.487 1.00 78.75 129 ASN A CA 1
ATOM 1017 C C . ASN A 1 129 ? -0.210 0.963 -5.405 1.00 78.75 129 ASN A C 1
ATOM 1019 O O . ASN A 1 129 ? -1.352 1.385 -5.219 1.00 78.75 129 ASN A O 1
ATOM 1023 N N . GLU A 1 130 ? 0.073 0.116 -6.395 1.00 75.12 130 GLU A N 1
ATOM 1024 C CA . GLU A 1 130 ? -0.938 -0.479 -7.289 1.00 75.12 130 GLU A CA 1
ATOM 1025 C C . GLU A 1 130 ? -1.282 -1.935 -6.932 1.00 75.12 130 GLU A C 1
ATOM 1027 O O . GLU A 1 130 ? -2.080 -2.571 -7.615 1.00 75.12 130 GLU A O 1
ATOM 1032 N N . ILE A 1 131 ? -0.691 -2.474 -5.864 1.00 73.75 131 ILE A N 1
ATOM 1033 C CA . ILE A 1 131 ? -0.894 -3.852 -5.419 1.00 73.75 131 ILE A CA 1
ATOM 1034 C C . ILE A 1 131 ? -1.961 -3.852 -4.324 1.00 73.75 131 ILE A C 1
ATOM 1036 O O . ILE A 1 131 ? -1.760 -3.267 -3.262 1.00 73.75 131 ILE A O 1
ATOM 1040 N N . ILE A 1 132 ? -3.091 -4.505 -4.586 1.00 72.06 132 ILE A N 1
ATOM 1041 C CA . ILE A 1 132 ? -4.146 -4.740 -3.593 1.00 72.06 132 ILE A CA 1
ATOM 1042 C C . ILE A 1 132 ? -3.716 -5.918 -2.710 1.00 72.06 132 ILE A C 1
ATOM 1044 O O . ILE A 1 132 ? -3.257 -6.934 -3.239 1.00 72.06 132 ILE A O 1
ATOM 1048 N N . ALA A 1 133 ? -3.813 -5.745 -1.391 1.00 61.69 133 ALA A N 1
ATOM 1049 C CA . ALA A 1 133 ? -3.427 -6.717 -0.373 1.00 61.69 133 ALA A CA 1
ATOM 1050 C C . ALA A 1 133 ? -4.595 -7.022 0.571 1.00 61.69 133 ALA A C 1
ATOM 1052 O O . ALA A 1 133 ? -5.351 -6.080 0.913 1.00 61.69 133 ALA A O 1
#

pLDDT: mean 87.38, std 7.99, range [44.94, 97.44]

Organism: NCBI:txid410659

Nearest PDB structures (foldseek):
  1dkg-assembly1_A  TM=6.810E-01  e=1.220E-04  Escherichia coli
  2pms-assembly2_D  TM=5.518E-01  e=4.273E+00  Streptococcus pneumoniae
  3vkg-assembly3_B  TM=5.227E-01  e=7.784E+00  Dictyostelium discoideum